Protein AF-A0A7C6DTT2-F1 (afdb_monomer)

Foldseek 3Di:
DVVVVVVVVVVVVVVVVVVVVVVVLVVVLVVVLVVVLVQLVVVVCVQAPDLPDPADDQAWGPWQDPVPGGGGNRQKHKDWWDFAWEAAQSEIDGGRTHIWMAGNPPRDTTDDDGPQDGPPDRYGVNLVVVLVVCVVVVNDPVRSCVSSVVRHPDD

pLDDT: mean 88.8, std 9.96, range [47.69, 97.31]

Mean predicted aligned error: 6.8 Å

Radius of gyration: 22.47 Å; Cα contacts (8 Å, |Δi|>4): 181; chains: 1; bounding box: 62×30×60 Å

Solvent-accessible surface area (backbone atoms only — not comparable to full-atom values): 8985 Å² total; per-residue (Å²): 119,62,77,62,55,54,51,54,51,54,50,51,52,53,50,51,53,51,53,52,52,53,50,52,51,52,53,51,50,51,52,51,48,53,52,52,39,50,53,53,49,50,58,47,38,74,73,48,63,63,94,82,57,92,71,58,65,75,45,83,46,95,50,52,36,92,90,69,42,76,38,31,52,51,47,42,44,80,61,63,60,49,74,41,59,38,32,39,66,92,18,66,43,66,76,40,62,42,81,34,36,27,31,69,86,78,68,48,68,38,83,72,84,49,97,91,46,62,79,85,56,57,56,42,72,57,36,57,50,52,53,47,53,42,46,76,71,70,46,51,68,71,56,48,54,52,54,55,50,56,41,62,65,52,124

Secondary structure (DSSP, 8-state):
-HHHHHHHHHHHHHHHHHHHHHHHHHHHHHHHHHHHHHHHHHHHHHHS--TT-SS----EEEEEETTTEEEEGGGEEEEEEEEEEEEETTEEEEEEEEEEEEETTT-PEEPP--SS--SS-SB-HHHHHHHHHHHHTT--HHHHHHHHHHHHH--

Structure (mmCIF, N/CA/C/O backbone):
data_AF-A0A7C6DTT2-F1
#
_entry.id   AF-A0A7C6DTT2-F1
#
loop_
_atom_site.group_PDB
_atom_site.id
_atom_site.type_symbol
_atom_site.label_atom_id
_atom_site.label_alt_id
_atom_site.label_comp_id
_atom_site.label_asym_id
_atom_site.label_entity_id
_atom_site.label_seq_id
_atom_site.pdbx_PDB_ins_code
_atom_site.Cartn_x
_atom_site.Cartn_y
_atom_site.Cartn_z
_atom_site.occupancy
_atom_site.B_iso_or_equiv
_atom_site.auth_seq_id
_atom_site.auth_comp_id
_atom_site.auth_asym_id
_atom_site.auth_atom_id
_atom_site.pdbx_PDB_model_num
ATOM 1 N N . MET A 1 1 ? 43.320 4.329 -35.088 1.00 52.34 1 MET A N 1
ATOM 2 C CA . MET A 1 1 ? 43.192 4.457 -33.612 1.00 52.34 1 MET A CA 1
ATOM 3 C C . MET A 1 1 ? 41.788 4.910 -33.206 1.00 52.34 1 MET A C 1
ATOM 5 O O . MET A 1 1 ? 41.393 4.705 -32.064 1.00 52.34 1 MET A O 1
ATOM 9 N N . ASP A 1 2 ? 40.997 5.394 -34.161 1.00 56.81 2 ASP A N 1
ATOM 10 C CA . ASP A 1 2 ? 39.686 6.026 -33.968 1.00 56.81 2 ASP A CA 1
ATOM 11 C C . ASP A 1 2 ? 38.599 5.059 -33.474 1.00 56.81 2 ASP A C 1
ATOM 13 O O . ASP A 1 2 ? 37.853 5.377 -32.553 1.00 56.81 2 ASP A O 1
ATOM 17 N N . SER A 1 3 ? 38.612 3.801 -33.934 1.00 58.03 3 SER A N 1
ATOM 18 C CA . SER A 1 3 ? 37.632 2.782 -33.511 1.00 58.03 3 SER A CA 1
ATOM 19 C C . SER A 1 3 ? 37.719 2.384 -32.024 1.00 58.03 3 SER A C 1
ATOM 21 O O . SER A 1 3 ? 36.735 1.919 -31.451 1.00 58.03 3 SER A O 1
ATOM 23 N N . LYS A 1 4 ? 38.877 2.549 -31.360 1.00 58.06 4 LYS A N 1
ATOM 24 C CA . LYS A 1 4 ? 39.001 2.312 -29.903 1.00 58.06 4 LYS A CA 1
ATOM 25 C C . LYS A 1 4 ? 38.497 3.506 -29.089 1.00 58.06 4 LYS A C 1
ATOM 27 O O . LYS A 1 4 ? 37.932 3.315 -28.018 1.00 58.06 4 LYS A O 1
ATOM 32 N N . MET A 1 5 ? 38.676 4.717 -29.608 1.00 60.56 5 MET A N 1
ATOM 33 C CA . MET A 1 5 ? 38.295 5.960 -28.941 1.00 60.56 5 MET A CA 1
ATOM 34 C C . MET A 1 5 ? 36.771 6.169 -28.974 1.00 60.56 5 MET A C 1
ATOM 36 O O . MET A 1 5 ? 36.171 6.490 -27.950 1.00 60.56 5 MET A O 1
ATOM 40 N N . GLU A 1 6 ? 36.123 5.845 -30.098 1.00 63.44 6 GLU A N 1
ATOM 41 C CA . GLU A 1 6 ? 34.656 5.832 -30.221 1.00 63.44 6 GLU A CA 1
ATOM 42 C C . GLU A 1 6 ? 33.993 4.761 -29.337 1.00 63.44 6 GLU A C 1
ATOM 44 O O . GLU A 1 6 ? 32.957 5.014 -28.720 1.00 63.44 6 GLU A O 1
ATOM 49 N N . LYS A 1 7 ? 34.607 3.573 -29.209 1.00 65.62 7 LYS A N 1
ATOM 50 C CA . L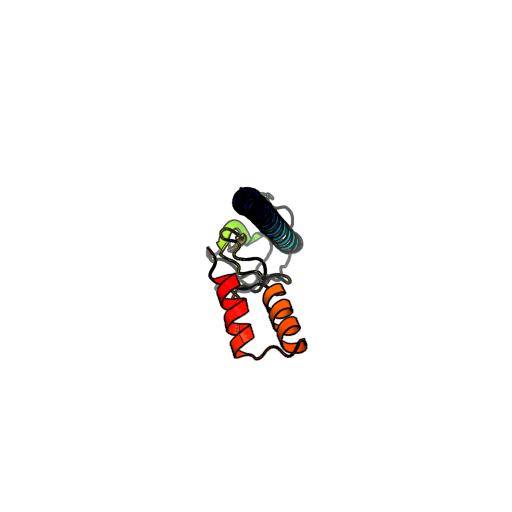YS A 1 7 ? 34.112 2.504 -28.320 1.00 65.62 7 LYS A CA 1
ATOM 51 C C . LYS A 1 7 ? 34.160 2.905 -26.843 1.00 65.62 7 LYS A C 1
ATOM 53 O O . LYS A 1 7 ? 33.194 2.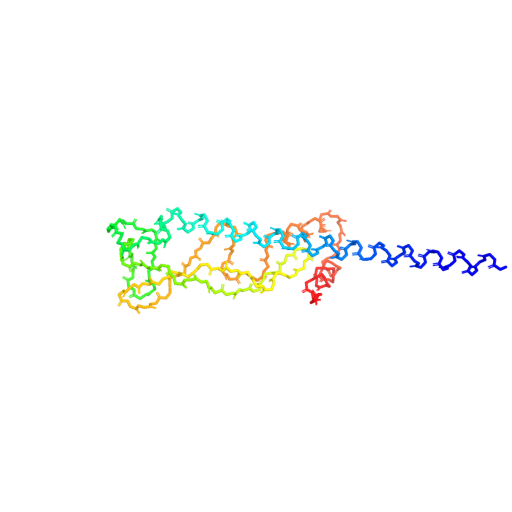643 -26.131 1.00 65.62 7 LYS A O 1
ATOM 58 N N . ASN A 1 8 ? 35.220 3.593 -26.412 1.00 75.88 8 ASN A N 1
ATOM 59 C CA . ASN A 1 8 ? 35.339 4.107 -25.043 1.00 75.88 8 ASN A CA 1
ATOM 60 C C . ASN A 1 8 ? 34.306 5.208 -24.750 1.00 75.88 8 ASN A C 1
ATOM 62 O O . ASN A 1 8 ? 33.708 5.220 -23.678 1.00 75.88 8 ASN A O 1
ATOM 66 N N . SER A 1 9 ? 34.042 6.093 -25.716 1.00 79.69 9 SER A N 1
ATOM 67 C CA . SER A 1 9 ? 33.004 7.123 -25.582 1.00 79.69 9 SER A CA 1
ATOM 68 C C . SER A 1 9 ? 31.598 6.512 -25.479 1.00 79.69 9 SER A C 1
ATOM 70 O O . SER A 1 9 ? 30.819 6.878 -24.598 1.00 79.69 9 SER A O 1
ATOM 72 N N . ALA A 1 10 ? 31.283 5.510 -26.307 1.00 85.19 10 ALA A N 1
ATOM 73 C CA . ALA A 1 10 ? 29.996 4.817 -26.259 1.00 85.19 10 ALA A CA 1
ATOM 74 C C . ALA A 1 10 ? 29.781 4.034 -24.948 1.00 85.19 10 ALA A C 1
ATOM 76 O O . ALA A 1 10 ? 28.653 3.946 -24.454 1.00 85.19 10 ALA A O 1
ATOM 77 N N . GLU A 1 11 ? 30.840 3.455 -24.378 1.00 88.38 11 GLU A N 1
ATOM 78 C CA . GLU A 1 11 ? 30.781 2.763 -23.088 1.00 88.38 11 GLU A CA 1
ATOM 79 C C . GLU A 1 11 ? 30.547 3.736 -21.923 1.00 88.38 11 GLU A C 1
ATOM 81 O O . GLU A 1 11 ? 29.689 3.480 -21.072 1.00 88.38 11 GLU A O 1
ATOM 86 N N . GLU A 1 12 ? 31.210 4.893 -21.942 1.00 89.69 12 GLU A N 1
ATOM 87 C CA . GLU A 1 12 ? 31.019 5.959 -20.955 1.00 89.69 12 GLU A CA 1
ATOM 88 C C . GLU A 1 12 ? 29.584 6.513 -20.994 1.00 89.69 12 GLU A C 1
ATOM 90 O O . GLU A 1 12 ? 28.915 6.596 -19.961 1.00 89.69 12 GLU A O 1
ATOM 95 N N . VAL A 1 13 ? 29.040 6.780 -22.187 1.00 91.38 13 VAL A N 1
ATOM 96 C CA . VAL A 1 13 ? 27.641 7.219 -22.351 1.00 91.38 13 VAL A CA 1
ATOM 97 C C . VAL A 1 13 ? 26.662 6.166 -21.820 1.00 91.38 13 VAL A C 1
ATOM 99 O O . VAL A 1 13 ? 25.722 6.494 -21.092 1.00 91.38 13 VAL A O 1
ATOM 102 N N . ARG A 1 14 ? 26.880 4.874 -22.113 1.00 92.12 14 ARG A N 1
ATOM 103 C CA . ARG A 1 14 ? 26.042 3.786 -21.568 1.00 92.12 14 ARG A CA 1
ATOM 104 C C . ARG A 1 14 ? 26.102 3.729 -20.045 1.00 92.12 14 ARG A C 1
ATOM 106 O O . ARG A 1 14 ? 25.071 3.500 -19.406 1.00 92.12 14 ARG A O 1
ATOM 113 N N . ARG A 1 15 ? 27.284 3.942 -19.461 1.00 91.81 15 ARG A N 1
ATOM 114 C CA . ARG A 1 15 ? 27.473 4.002 -18.008 1.00 91.81 15 ARG A CA 1
ATOM 115 C C . ARG A 1 15 ? 26.690 5.166 -17.405 1.00 91.81 15 ARG A C 1
ATOM 117 O O . ARG A 1 15 ? 25.960 4.955 -16.438 1.00 91.81 15 ARG A O 1
ATOM 124 N N . GLN A 1 16 ? 26.770 6.350 -18.006 1.00 92.06 16 GLN A N 1
ATOM 125 C CA . GLN A 1 16 ? 26.025 7.533 -17.570 1.00 92.06 16 GLN A CA 1
ATOM 126 C C . GLN A 1 16 ? 24.509 7.322 -17.646 1.00 92.06 16 GLN A C 1
ATOM 128 O O . GLN A 1 16 ? 23.818 7.524 -16.648 1.00 92.06 16 GLN A O 1
ATOM 133 N N . ILE A 1 17 ? 23.991 6.810 -18.768 1.00 93.88 17 ILE A N 1
ATOM 134 C CA . ILE A 1 17 ? 22.561 6.488 -18.926 1.00 93.88 17 ILE A CA 1
ATOM 135 C C . ILE A 1 17 ? 22.101 5.494 -17.854 1.00 93.88 17 ILE A C 1
ATOM 137 O O . ILE A 1 17 ? 21.033 5.658 -17.262 1.00 93.88 17 ILE A O 1
ATOM 141 N N . LYS A 1 18 ? 22.902 4.459 -17.575 1.00 92.00 18 LYS A N 1
ATOM 142 C CA . LYS A 1 18 ? 22.580 3.473 -16.539 1.00 92.00 18 LYS A CA 1
ATOM 143 C C . LYS A 1 18 ? 22.492 4.120 -15.154 1.00 92.00 18 LYS A C 1
ATOM 145 O O . LYS A 1 18 ? 21.521 3.865 -14.446 1.00 92.00 18 LYS A O 1
ATOM 150 N N . MET A 1 19 ? 23.449 4.979 -14.796 1.00 92.56 19 MET A N 1
ATOM 151 C CA . MET A 1 19 ? 23.440 5.697 -13.515 1.00 92.56 19 MET A CA 1
ATOM 152 C C . MET A 1 19 ? 22.217 6.611 -13.376 1.00 92.56 19 MET A C 1
ATOM 154 O O . MET A 1 19 ? 21.540 6.577 -12.347 1.00 92.56 19 MET A O 1
ATOM 158 N N . VAL A 1 20 ? 21.892 7.379 -14.420 1.00 94.50 20 VAL A N 1
ATOM 159 C CA . VAL A 1 20 ? 20.714 8.262 -14.432 1.00 94.50 20 VAL A CA 1
ATOM 160 C C . VAL A 1 20 ? 19.430 7.451 -14.267 1.00 94.50 20 VAL A C 1
ATOM 162 O O . VAL A 1 20 ? 18.607 7.772 -13.411 1.00 94.50 20 VAL A O 1
ATOM 165 N N . ASN A 1 21 ? 19.280 6.354 -15.013 1.00 91.94 21 ASN A N 1
ATOM 166 C CA . ASN A 1 21 ? 18.101 5.491 -14.927 1.00 91.94 21 ASN A CA 1
ATOM 167 C C . ASN A 1 21 ? 17.947 4.832 -13.552 1.00 91.94 21 ASN A C 1
ATOM 169 O O . ASN A 1 21 ? 16.832 4.711 -13.045 1.00 91.94 21 ASN A O 1
ATOM 173 N N . GLU A 1 22 ? 19.044 4.398 -12.930 1.00 90.88 22 GLU A N 1
ATOM 174 C CA . GLU A 1 22 ? 19.011 3.832 -11.579 1.00 90.88 22 GLU A CA 1
ATOM 175 C C . GLU A 1 22 ? 18.621 4.878 -10.530 1.00 90.88 22 GLU A C 1
ATOM 177 O O . GLU A 1 22 ? 17.806 4.580 -9.655 1.00 90.88 22 GLU A O 1
ATOM 182 N N . SER A 1 23 ? 19.145 6.101 -10.642 1.00 93.38 23 SER A N 1
ATOM 183 C CA . SER A 1 23 ? 18.782 7.215 -9.762 1.00 93.38 23 SER A CA 1
ATOM 184 C C . SER A 1 23 ? 17.306 7.596 -9.915 1.00 93.38 23 SER A C 1
ATOM 186 O O . SER A 1 23 ? 16.561 7.601 -8.934 1.00 93.38 23 SER A O 1
ATOM 188 N N . ALA A 1 24 ? 16.844 7.789 -11.155 1.00 94.12 24 ALA A N 1
ATOM 189 C CA . ALA A 1 24 ? 15.449 8.098 -11.460 1.00 94.12 24 ALA A CA 1
ATOM 190 C C . ALA A 1 24 ? 14.499 7.005 -10.946 1.00 94.12 24 ALA A C 1
ATOM 192 O O . ALA A 1 24 ? 13.468 7.298 -10.341 1.00 94.12 24 ALA A O 1
ATOM 193 N N . ARG A 1 25 ? 14.870 5.729 -11.113 1.00 91.62 25 ARG A N 1
ATOM 194 C CA . ARG A 1 25 ? 14.098 4.591 -10.599 1.00 91.62 25 ARG A CA 1
ATOM 195 C C . ARG A 1 25 ? 14.004 4.603 -9.073 1.00 91.62 25 ARG A C 1
ATOM 197 O O . ARG A 1 25 ? 12.923 4.362 -8.541 1.00 91.62 25 ARG A O 1
ATOM 204 N N . LYS A 1 26 ? 15.110 4.864 -8.367 1.00 93.06 26 LYS A N 1
ATOM 205 C CA . LYS A 1 26 ? 15.122 4.959 -6.897 1.00 93.06 26 LYS A CA 1
ATOM 206 C C . LYS A 1 26 ? 14.247 6.113 -6.409 1.00 93.06 26 LYS A C 1
ATOM 208 O O . LYS A 1 26 ? 13.428 5.900 -5.520 1.00 93.06 26 LYS A O 1
ATOM 213 N N . ALA A 1 27 ? 14.362 7.286 -7.031 1.00 95.62 27 ALA A N 1
ATOM 214 C CA . ALA A 1 27 ? 13.533 8.446 -6.712 1.00 95.62 27 ALA A CA 1
ATOM 215 C C . ALA A 1 27 ? 12.039 8.155 -6.934 1.00 95.62 27 ALA A C 1
ATOM 217 O O . ALA A 1 27 ? 11.219 8.416 -6.058 1.00 95.62 27 ALA A O 1
ATOM 218 N N . ALA A 1 28 ? 11.684 7.526 -8.057 1.00 95.00 28 ALA A N 1
ATOM 219 C CA . ALA A 1 28 ? 10.303 7.153 -8.350 1.00 95.00 28 ALA A CA 1
ATOM 220 C C . ALA A 1 28 ? 9.742 6.113 -7.361 1.00 95.00 28 ALA A C 1
ATOM 222 O O . ALA A 1 28 ? 8.581 6.205 -6.968 1.00 95.00 28 ALA A O 1
ATOM 223 N N . LEU A 1 29 ? 10.548 5.133 -6.931 1.00 94.81 29 LEU A N 1
ATOM 224 C CA . LEU A 1 29 ? 10.144 4.172 -5.896 1.00 94.81 29 LEU A CA 1
ATOM 225 C C . LEU A 1 29 ? 9.896 4.855 -4.547 1.00 94.81 29 LEU A C 1
ATOM 227 O O . LEU A 1 29 ? 8.906 4.541 -3.887 1.00 94.81 29 LEU A O 1
ATOM 231 N N . GLN A 1 30 ? 10.764 5.791 -4.163 1.00 96.38 30 GLN A N 1
ATOM 232 C CA . GLN A 1 30 ? 10.614 6.555 -2.929 1.00 96.38 30 GLN A CA 1
ATOM 233 C C . GLN A 1 30 ? 9.359 7.439 -2.966 1.00 96.38 30 GLN A C 1
ATOM 235 O O . GLN A 1 30 ? 8.544 7.368 -2.051 1.00 96.38 30 GLN A O 1
ATOM 240 N N . ALA A 1 31 ? 9.131 8.164 -4.063 1.00 96.75 31 ALA A N 1
ATOM 241 C CA . ALA A 1 31 ? 7.923 8.967 -4.242 1.00 96.75 31 ALA A CA 1
ATOM 242 C C . ALA A 1 31 ? 6.647 8.107 -4.197 1.00 96.75 31 ALA A C 1
ATOM 244 O O . ALA A 1 31 ? 5.679 8.455 -3.523 1.00 96.75 31 ALA A O 1
ATOM 245 N N . LYS A 1 32 ? 6.642 6.934 -4.854 1.00 95.50 32 LYS A N 1
ATOM 246 C CA . LYS A 1 32 ? 5.510 5.993 -4.767 1.00 95.50 32 LYS A CA 1
ATOM 247 C C . LYS A 1 32 ? 5.263 5.531 -3.333 1.00 95.50 32 LYS A C 1
ATOM 249 O O . LYS A 1 32 ? 4.108 5.468 -2.920 1.00 95.50 32 LYS A O 1
ATOM 254 N N . LYS A 1 33 ? 6.320 5.201 -2.585 1.00 96.44 33 LYS A N 1
ATOM 255 C CA . LYS A 1 33 ? 6.209 4.822 -1.172 1.00 96.44 33 LYS A CA 1
ATOM 256 C C . LYS A 1 33 ? 5.531 5.932 -0.369 1.00 96.44 33 LYS A C 1
ATOM 258 O O . LYS A 1 33 ? 4.541 5.655 0.298 1.00 96.44 33 LYS A O 1
ATOM 263 N N . GLU A 1 34 ? 6.023 7.161 -0.476 1.00 97.31 34 GLU A N 1
ATOM 264 C CA . GLU A 1 34 ? 5.498 8.315 0.264 1.00 97.31 34 GLU A CA 1
ATOM 265 C C . GLU A 1 34 ? 4.027 8.588 -0.060 1.00 97.31 34 GLU A C 1
ATOM 267 O O . GLU A 1 34 ? 3.221 8.768 0.850 1.00 97.31 34 GLU A O 1
ATOM 272 N N . ILE A 1 35 ? 3.649 8.534 -1.341 1.00 96.50 35 ILE A N 1
ATOM 273 C CA . ILE A 1 35 ? 2.256 8.712 -1.773 1.00 96.50 35 ILE A CA 1
ATOM 274 C C . ILE A 1 35 ? 1.358 7.614 -1.190 1.00 96.50 35 ILE A C 1
ATOM 276 O O . ILE A 1 35 ? 0.277 7.905 -0.684 1.00 96.50 35 ILE A O 1
ATOM 280 N N . ILE A 1 36 ? 1.789 6.350 -1.237 1.00 95.44 36 ILE A N 1
ATOM 281 C CA . ILE A 1 36 ? 1.003 5.233 -0.695 1.00 95.44 36 ILE A CA 1
ATOM 2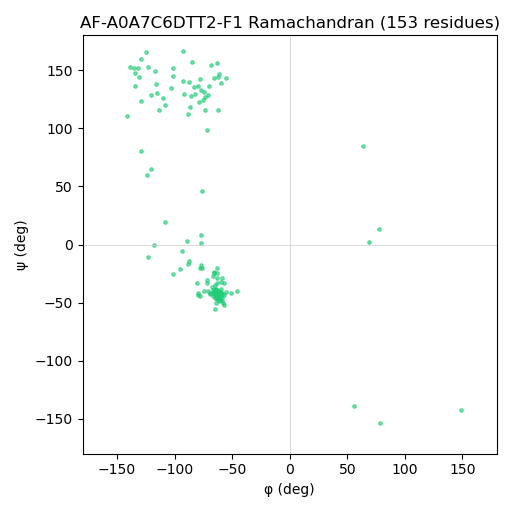82 C C . ILE A 1 36 ? 0.843 5.371 0.826 1.00 95.44 36 ILE A C 1
ATOM 284 O O . ILE A 1 36 ? -0.263 5.198 1.333 1.00 95.44 36 ILE A O 1
ATOM 288 N N . GLU A 1 37 ? 1.918 5.689 1.552 1.00 96.38 37 GLU A N 1
ATOM 289 C CA . GLU A 1 37 ? 1.873 5.891 3.007 1.00 96.38 37 GLU A CA 1
ATOM 290 C C . GLU A 1 37 ? 0.961 7.066 3.380 1.00 96.38 37 GLU A C 1
ATOM 292 O O . GLU A 1 37 ? 0.128 6.928 4.274 1.00 96.38 37 GLU A O 1
ATOM 297 N N . MET A 1 38 ? 1.052 8.184 2.654 1.00 96.31 38 MET A N 1
ATOM 298 C CA . MET A 1 38 ? 0.193 9.355 2.842 1.00 96.31 38 MET A CA 1
ATOM 299 C C . MET A 1 38 ? -1.290 9.016 2.651 1.00 96.31 38 MET A C 1
ATOM 301 O O . MET A 1 38 ? -2.114 9.361 3.494 1.00 96.31 38 MET A O 1
ATOM 305 N N . LEU A 1 39 ? -1.634 8.321 1.564 1.00 95.69 39 LEU A N 1
ATOM 306 C CA . LEU A 1 39 ? -3.019 7.954 1.259 1.00 95.69 39 LEU A CA 1
ATOM 307 C C . LEU A 1 39 ? -3.594 6.983 2.298 1.00 95.69 39 LEU A C 1
ATOM 309 O O . LEU A 1 39 ? -4.731 7.143 2.733 1.00 95.69 39 LEU A O 1
ATOM 313 N N . ILE A 1 40 ? -2.802 6.007 2.742 1.00 94.69 40 ILE A N 1
ATOM 314 C CA . ILE A 1 40 ? -3.204 5.076 3.801 1.00 94.69 40 ILE A CA 1
ATOM 315 C C . ILE A 1 40 ? -3.422 5.806 5.126 1.00 94.69 40 ILE A C 1
ATOM 317 O O . ILE A 1 40 ? -4.388 5.521 5.830 1.00 94.69 40 ILE A O 1
ATOM 321 N N . GLU A 1 41 ? -2.547 6.745 5.480 1.00 93.94 41 GLU A N 1
ATOM 322 C CA . GLU A 1 41 ? -2.723 7.560 6.682 1.00 93.94 41 GLU A CA 1
ATOM 323 C C . GLU A 1 41 ? -3.987 8.405 6.635 1.00 93.94 41 GLU A C 1
ATOM 325 O O . GLU A 1 41 ? -4.713 8.437 7.630 1.00 93.94 41 GLU A O 1
ATOM 330 N N . ALA A 1 42 ? -4.272 9.024 5.488 1.00 93.06 42 ALA A N 1
ATOM 331 C CA . ALA A 1 42 ? -5.497 9.783 5.279 1.00 93.06 42 ALA A CA 1
ATOM 332 C C . ALA A 1 42 ? -6.739 8.898 5.479 1.00 93.06 42 ALA A C 1
ATOM 334 O O . ALA A 1 42 ? -7.632 9.269 6.237 1.00 93.06 42 ALA A O 1
ATOM 335 N N . GLU A 1 43 ? -6.758 7.682 4.914 1.00 93.44 43 GLU A N 1
ATOM 336 C CA . GLU A 1 43 ? -7.857 6.725 5.129 1.00 93.44 43 GLU A CA 1
ATOM 337 C C . GLU A 1 43 ? -8.033 6.363 6.619 1.00 93.44 43 GLU A C 1
ATOM 339 O O . GLU A 1 43 ? -9.155 6.246 7.113 1.00 93.44 43 GLU A O 1
ATOM 344 N N . VAL A 1 44 ? -6.943 6.212 7.381 1.00 92.12 44 VAL A N 1
ATOM 345 C CA . VAL A 1 44 ? -7.034 5.953 8.832 1.00 92.12 44 VAL A CA 1
ATOM 346 C C . VAL A 1 44 ? -7.488 7.191 9.603 1.00 92.12 44 VAL A C 1
ATOM 348 O O . VAL A 1 44 ? -8.156 7.064 10.629 1.00 92.12 44 VAL A O 1
ATOM 351 N N . GLU A 1 45 ? -7.123 8.386 9.153 1.00 91.19 45 GLU A N 1
ATOM 352 C CA . GLU A 1 45 ? -7.516 9.653 9.769 1.00 91.19 45 GLU A CA 1
ATOM 353 C C . GLU A 1 45 ? -8.988 9.998 9.559 1.00 91.19 45 GLU A C 1
ATOM 355 O O . GLU A 1 45 ? -9.603 10.528 10.483 1.00 91.19 45 GLU A O 1
ATOM 360 N N . GLU A 1 46 ? -9.583 9.577 8.443 1.00 89.69 46 GLU A N 1
ATOM 361 C CA . GLU A 1 46 ? -11.037 9.622 8.242 1.00 89.69 46 GLU A CA 1
ATOM 362 C C . GLU A 1 46 ? -11.790 8.769 9.280 1.00 89.69 46 GLU A C 1
ATOM 364 O O . GLU A 1 46 ? -12.820 9.187 9.806 1.00 89.69 46 GLU A O 1
ATOM 369 N N . ILE A 1 47 ? -11.271 7.581 9.613 1.00 88.19 47 ILE A N 1
ATOM 370 C CA . ILE A 1 47 ? -11.917 6.651 10.559 1.00 88.19 47 ILE A CA 1
ATOM 371 C C . ILE A 1 47 ? -11.654 7.060 12.013 1.00 88.19 47 ILE A C 1
ATOM 373 O O . ILE A 1 47 ? -12.531 7.002 12.878 1.00 88.19 47 ILE A O 1
ATOM 377 N N . LEU A 1 48 ? -10.408 7.425 12.302 1.00 86.75 48 LEU A N 1
ATOM 378 C CA . LEU A 1 48 ? -9.909 7.765 13.626 1.00 86.75 48 LEU A CA 1
ATOM 379 C C . LEU A 1 48 ? -9.186 9.109 13.563 1.00 86.75 48 LEU A C 1
ATOM 381 O O . LEU A 1 48 ? -7.943 9.128 13.538 1.00 86.75 48 LEU A O 1
ATOM 385 N N . PRO A 1 49 ? -9.937 10.224 13.580 1.00 75.81 49 PRO A N 1
ATOM 386 C CA . PRO A 1 49 ? -9.349 11.550 13.565 1.00 75.81 49 PRO A CA 1
ATOM 387 C C . PRO A 1 49 ? -8.505 11.783 14.821 1.00 75.81 49 PRO A C 1
ATOM 389 O O . PRO A 1 49 ? -8.698 11.151 15.869 1.00 75.81 49 PRO A O 1
ATOM 392 N N . GLN A 1 50 ? -7.558 12.715 14.698 1.00 74.31 50 GLN A N 1
ATOM 393 C CA . GLN A 1 50 ? -6.630 13.120 15.755 1.00 74.31 50 GLN A CA 1
ATOM 394 C C . GLN A 1 50 ? -5.703 11.978 16.192 1.00 74.31 50 GLN A C 1
ATOM 396 O O . GLN A 1 50 ? -5.925 11.281 17.192 1.00 74.31 50 GLN A O 1
ATOM 401 N N . ARG A 1 51 ? -4.606 11.813 15.446 1.00 69.44 51 ARG A N 1
ATOM 402 C CA . ARG A 1 51 ? -3.563 10.798 15.671 1.00 69.44 51 ARG A CA 1
ATOM 403 C C . ARG A 1 51 ? -3.115 10.692 17.140 1.00 69.44 51 ARG A C 1
ATOM 405 O O . ARG A 1 51 ? -2.989 9.579 17.647 1.00 69.44 51 ARG A O 1
ATOM 412 N N . TYR A 1 52 ? -2.981 11.830 17.828 1.00 68.75 52 TYR A N 1
ATOM 413 C CA . TYR A 1 52 ? -2.465 11.944 19.202 1.00 68.75 52 TYR A CA 1
ATOM 414 C C . TYR A 1 52 ? -3.521 12.294 20.265 1.00 68.75 52 TYR A C 1
ATOM 416 O O . TYR A 1 52 ? -3.177 12.754 21.355 1.00 68.75 52 TYR A O 1
ATOM 424 N N . ALA A 1 53 ? -4.812 12.091 19.986 1.00 71.06 53 ALA A N 1
ATOM 425 C CA . ALA A 1 53 ? -5.851 12.362 20.976 1.00 71.06 53 ALA A CA 1
ATOM 426 C C . ALA A 1 53 ? -5.690 11.467 22.219 1.00 71.06 53 ALA A C 1
ATOM 428 O O . ALA A 1 53 ? -5.849 10.246 22.146 1.00 71.06 53 ALA A O 1
ATOM 429 N N . LYS A 1 54 ? -5.423 12.085 23.381 1.00 69.31 54 LYS A N 1
ATOM 430 C CA . LYS A 1 54 ? -5.352 11.392 24.684 1.00 69.31 54 LYS A CA 1
ATOM 431 C C . LYS A 1 54 ? -6.695 10.768 25.074 1.00 69.31 54 LYS A C 1
ATOM 433 O O . LYS A 1 54 ? -6.732 9.717 25.710 1.00 69.31 54 LYS A O 1
ATOM 438 N N . LYS A 1 55 ? -7.799 11.408 24.682 1.00 76.31 55 LYS A N 1
ATOM 439 C CA . LYS A 1 55 ? -9.170 10.928 24.873 1.00 76.31 55 LYS A CA 1
ATOM 440 C C . LYS A 1 55 ? -9.945 11.115 23.575 1.00 76.31 55 LYS A C 1
ATOM 442 O O . LYS A 1 55 ? -9.827 12.153 22.937 1.00 7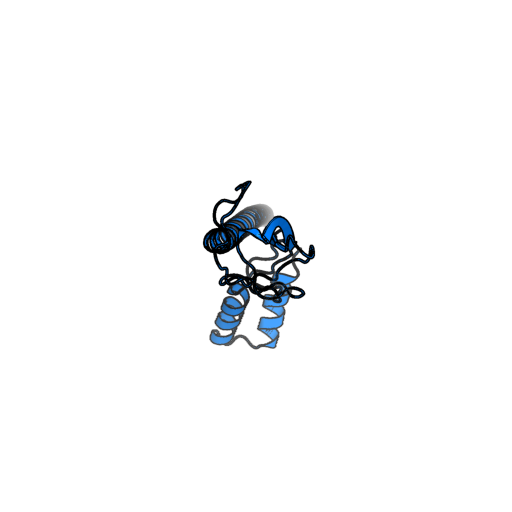6.31 55 LYS A O 1
ATOM 447 N N . ARG A 1 56 ? -10.721 10.100 23.201 1.00 82.75 56 ARG A N 1
ATOM 448 C CA . ARG A 1 56 ? -11.682 10.158 22.096 1.00 82.75 56 ARG A CA 1
ATOM 449 C C . ARG A 1 56 ? -13.076 9.957 22.659 1.00 82.75 56 ARG A C 1
ATOM 451 O O . ARG A 1 56 ? -13.244 9.234 23.641 1.00 82.75 56 ARG A O 1
ATOM 458 N N . GLU A 1 57 ? -14.053 10.573 22.020 1.00 84.38 57 GLU A N 1
ATOM 459 C CA . GLU A 1 57 ? -15.459 10.281 22.270 1.00 84.38 57 GLU A CA 1
ATOM 460 C C . GLU A 1 57 ? -15.806 8.872 21.772 1.00 84.38 57 GLU A C 1
ATOM 462 O O . GLU A 1 57 ? -15.162 8.333 20.869 1.00 84.38 57 GLU A O 1
ATOM 467 N N . GLY A 1 58 ? -16.836 8.262 22.358 1.00 85.31 58 GLY A N 1
ATOM 468 C CA . GLY A 1 58 ? -17.328 6.935 21.982 1.00 85.31 58 GLY A CA 1
ATOM 469 C C . GLY A 1 58 ? -18.147 6.926 20.692 1.00 85.31 58 GLY A C 1
ATOM 470 O O . GLY A 1 58 ? -19.223 6.337 20.678 1.00 85.31 58 GLY A O 1
ATOM 471 N N . LYS A 1 59 ? -17.666 7.592 19.636 1.00 87.88 59 LYS A N 1
ATOM 472 C CA . LYS A 1 59 ? -18.314 7.584 18.318 1.00 87.88 59 LYS A CA 1
ATOM 473 C C . LYS A 1 59 ? -18.256 6.186 17.713 1.00 87.88 59 LYS A C 1
ATOM 475 O O . LYS A 1 59 ? -17.253 5.485 17.880 1.00 87.88 59 LYS A O 1
ATOM 480 N N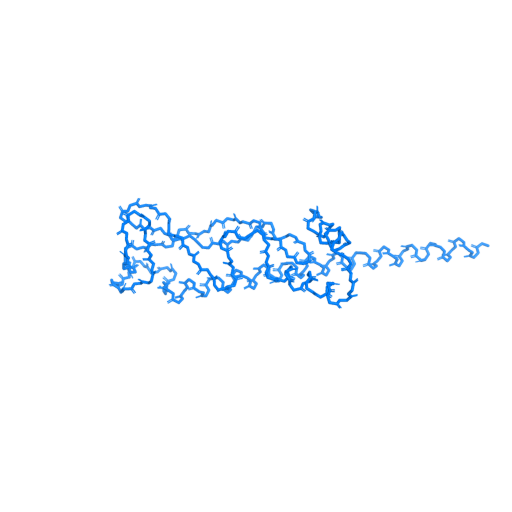 . GLU A 1 60 ? -19.319 5.803 17.018 1.00 89.81 60 GLU A N 1
ATOM 481 C CA . GLU A 1 60 ? -19.349 4.553 16.265 1.00 89.81 60 GLU A CA 1
ATOM 482 C C . GLU A 1 60 ? -18.292 4.569 15.160 1.00 89.81 60 GLU A C 1
ATOM 484 O O . GLU A 1 60 ? -18.008 5.611 14.565 1.00 89.81 60 GLU A O 1
ATOM 489 N N . THR A 1 61 ? -17.690 3.410 14.903 1.00 89.75 61 THR A N 1
ATOM 490 C CA . THR A 1 61 ? -16.715 3.241 13.822 1.00 89.75 61 THR A CA 1
ATOM 491 C C . THR A 1 61 ? -17.086 2.036 12.976 1.00 89.75 61 THR A C 1
ATOM 493 O O . THR A 1 61 ? -17.779 1.127 13.427 1.00 89.75 61 THR A O 1
ATOM 496 N N . THR A 1 62 ? -16.570 1.990 11.753 1.00 90.75 62 THR A N 1
ATOM 497 C CA . THR A 1 62 ? -16.694 0.821 10.871 1.00 90.75 62 THR A CA 1
ATOM 498 C C . THR A 1 62 ? -15.741 -0.318 11.255 1.00 90.75 62 THR A C 1
ATOM 500 O O . THR A 1 62 ? -15.692 -1.343 10.577 1.00 90.75 62 THR A O 1
ATOM 503 N N . LEU A 1 63 ? -14.955 -0.158 12.325 1.00 91.81 63 LEU A N 1
ATOM 504 C CA . LEU A 1 63 ? -13.904 -1.091 12.706 1.00 91.81 63 LEU A CA 1
ATOM 505 C C . LEU A 1 63 ? -14.449 -2.238 13.557 1.00 91.81 63 LEU A C 1
ATOM 507 O O . LEU A 1 63 ? -15.086 -2.041 14.593 1.00 91.81 63 LEU A O 1
ATOM 511 N N . ILE A 1 64 ? -14.133 -3.459 13.127 1.00 94.25 64 ILE A N 1
ATOM 512 C CA . ILE A 1 64 ? -14.577 -4.696 13.769 1.00 94.25 64 ILE A CA 1
ATOM 513 C C . ILE A 1 64 ? -13.359 -5.413 14.344 1.00 94.25 64 ILE A C 1
ATOM 515 O O . ILE A 1 64 ? -12.467 -5.855 13.619 1.00 94.25 64 ILE A O 1
ATOM 519 N N . CYS A 1 65 ? -13.322 -5.549 15.667 1.00 95.44 65 CYS A N 1
ATOM 520 C CA . CYS A 1 65 ? -12.313 -6.353 16.332 1.00 95.44 65 CYS A CA 1
ATOM 521 C C . CYS A 1 65 ? -12.623 -7.849 16.144 1.00 95.44 65 CYS A C 1
ATOM 523 O O . CYS A 1 65 ? -13.739 -8.270 16.456 1.00 95.44 65 CYS A O 1
ATOM 525 N N . PRO A 1 66 ? -11.649 -8.686 15.738 1.00 94.50 66 PRO A N 1
ATOM 526 C CA . PRO A 1 66 ? -11.895 -10.108 15.482 1.00 94.50 66 PRO A CA 1
ATOM 527 C C . PRO A 1 66 ? -12.338 -10.909 16.716 1.00 94.50 66 PRO A C 1
ATOM 529 O O . PRO A 1 66 ? -12.901 -11.983 16.563 1.00 94.50 66 PRO A O 1
ATOM 532 N N . ASN A 1 67 ? -12.071 -10.417 17.929 1.00 95.88 67 ASN A N 1
ATOM 533 C CA . ASN A 1 67 ? -12.480 -11.075 19.177 1.00 95.88 67 ASN A CA 1
ATOM 534 C C . ASN A 1 67 ? -13.723 -10.444 19.816 1.00 95.88 67 ASN A C 1
ATOM 536 O O . ASN A 1 67 ? -14.418 -11.054 20.612 1.00 95.88 67 ASN A O 1
ATOM 540 N N . CYS A 1 68 ? -13.951 -9.174 19.524 1.00 95.62 68 CYS A N 1
ATOM 541 C CA . CYS A 1 68 ? -14.732 -8.282 20.365 1.00 95.62 68 CYS A CA 1
ATOM 542 C C . CYS A 1 68 ? -15.915 -7.673 19.582 1.00 95.62 68 CYS A C 1
ATOM 544 O O . CYS A 1 68 ? -16.805 -7.073 20.176 1.00 95.62 68 CYS A O 1
ATOM 546 N N . GLY A 1 69 ? -15.951 -7.831 18.257 1.00 94.75 69 GLY A N 1
ATOM 547 C CA . GLY A 1 69 ? -17.006 -7.291 17.403 1.00 94.75 69 GLY A CA 1
ATOM 548 C C . GLY A 1 69 ? -16.832 -5.799 17.130 1.00 94.75 69 GLY A C 1
ATOM 549 O O . GLY A 1 69 ? -15.709 -5.289 17.145 1.00 94.75 69 GLY A O 1
ATOM 550 N N . ALA A 1 70 ? -17.941 -5.111 16.861 1.00 94.62 70 ALA A N 1
ATOM 551 C CA . ALA A 1 70 ? -17.961 -3.676 16.584 1.00 94.62 70 ALA A CA 1
ATOM 552 C C . ALA A 1 70 ? -17.310 -2.868 17.718 1.00 94.62 70 ALA A C 1
ATOM 554 O O . ALA A 1 70 ? -17.411 -3.230 18.895 1.00 94.62 70 ALA A O 1
ATOM 555 N N . ARG A 1 71 ? -16.597 -1.796 17.357 1.00 93.38 71 ARG A N 1
ATOM 556 C CA . ARG A 1 71 ? -15.862 -0.958 18.310 1.00 93.38 71 ARG A CA 1
ATOM 557 C C . ARG A 1 71 ? -16.148 0.519 18.110 1.00 93.38 71 ARG A C 1
ATOM 559 O O . ARG A 1 71 ? -16.228 1.013 16.988 1.00 93.38 71 ARG A O 1
ATOM 566 N N . LYS A 1 72 ? -16.195 1.237 19.228 1.00 93.19 72 LYS A N 1
ATOM 567 C CA . LYS A 1 72 ? -16.234 2.699 19.262 1.00 93.19 72 LYS A CA 1
ATOM 568 C C . LYS A 1 72 ? -14.828 3.288 19.194 1.00 93.19 72 LYS A C 1
ATOM 570 O O . LYS A 1 72 ? -13.852 2.652 19.598 1.00 93.19 72 LYS A O 1
ATOM 575 N N . ALA A 1 73 ? -14.717 4.538 18.753 1.00 91.38 73 ALA A N 1
ATOM 576 C CA . ALA A 1 73 ? -13.438 5.225 18.563 1.00 91.38 73 ALA A CA 1
ATOM 577 C C . ALA A 1 73 ? -12.601 5.327 19.855 1.00 91.38 73 ALA A C 1
ATOM 579 O O . ALA A 1 73 ? -11.369 5.338 19.816 1.00 91.38 73 ALA A O 1
ATOM 580 N N . ASN A 1 74 ? -13.252 5.367 21.019 1.00 91.19 74 ASN A N 1
ATOM 581 C CA . ASN A 1 74 ? -12.590 5.387 22.323 1.00 91.19 74 ASN A CA 1
ATOM 582 C C . ASN A 1 74 ? -12.060 4.014 22.780 1.00 91.19 74 ASN A C 1
ATOM 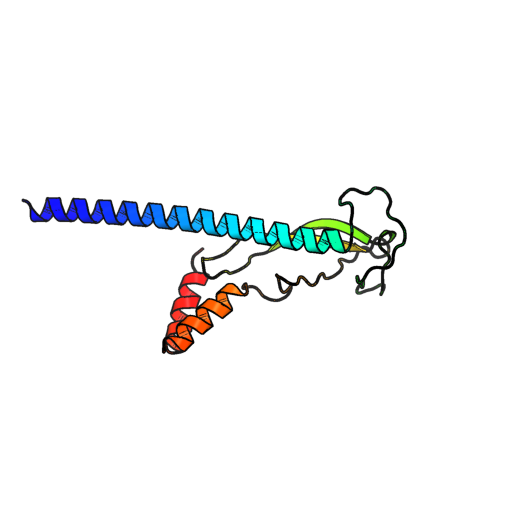584 O O . ASN A 1 74 ? -11.144 3.988 23.605 1.00 91.19 74 ASN A O 1
ATOM 588 N N . GLN A 1 75 ? -12.566 2.908 22.221 1.00 93.06 75 GLN A N 1
ATOM 589 C CA . GLN A 1 75 ? -12.177 1.518 22.520 1.00 93.06 75 GLN A CA 1
ATOM 590 C C . GLN A 1 75 ? -11.017 1.013 21.652 1.00 93.06 75 GLN A C 1
ATOM 592 O O . GLN A 1 75 ? -10.618 -0.149 21.743 1.00 93.06 75 GLN A O 1
ATOM 597 N N . ILE A 1 76 ? -10.472 1.870 20.794 1.00 92.75 76 ILE A N 1
ATOM 598 C CA . ILE A 1 76 ? -9.388 1.535 19.873 1.00 92.75 76 ILE A CA 1
ATOM 599 C C . ILE A 1 76 ? -8.282 2.587 19.940 1.00 92.75 76 ILE A C 1
ATOM 601 O O . ILE A 1 76 ? -8.507 3.752 20.293 1.00 92.75 76 ILE A O 1
ATOM 605 N N . ARG A 1 77 ? -7.050 2.172 19.654 1.00 91.19 77 ARG A N 1
ATOM 606 C CA . ARG A 1 77 ? -5.874 3.049 19.616 1.00 91.19 77 ARG A CA 1
ATOM 607 C C . ARG A 1 77 ? -5.023 2.763 18.387 1.00 91.19 77 ARG A C 1
ATOM 609 O O . ARG A 1 77 ? -5.009 1.642 17.895 1.00 91.19 77 ARG A O 1
ATOM 616 N N . ARG A 1 78 ? -4.311 3.783 17.907 1.00 91.31 78 ARG A N 1
ATOM 617 C CA . ARG A 1 78 ? -3.243 3.600 16.918 1.00 91.31 78 ARG A CA 1
ATOM 618 C C . ARG A 1 78 ? -2.008 3.060 17.647 1.00 91.31 78 ARG A C 1
ATOM 620 O O . ARG A 1 78 ? -1.659 3.611 18.687 1.00 91.31 78 ARG A O 1
ATOM 627 N N . ASP A 1 79 ? -1.373 2.029 17.100 1.00 92.06 79 ASP A N 1
ATOM 628 C CA . ASP A 1 79 ? -0.181 1.365 17.656 1.00 92.06 79 ASP A CA 1
ATOM 629 C C . ASP A 1 79 ? 0.980 1.359 16.639 1.00 92.06 79 ASP A C 1
ATOM 631 O O . ASP A 1 79 ? 1.462 0.328 16.152 1.00 92.06 79 ASP A O 1
ATOM 635 N N . GLY A 1 80 ? 1.378 2.570 16.242 1.00 91.88 80 GLY A N 1
ATOM 636 C CA . GLY A 1 80 ? 2.430 2.794 15.254 1.00 91.88 80 GLY A CA 1
ATOM 637 C C . GLY A 1 80 ? 2.154 2.092 13.924 1.00 91.88 80 GLY A C 1
ATOM 638 O O . GLY A 1 80 ? 1.022 2.061 13.432 1.00 91.88 80 GLY A O 1
ATOM 639 N N . HIS A 1 81 ? 3.210 1.513 13.354 1.00 94.88 81 HIS A N 1
ATOM 640 C CA . HIS A 1 81 ? 3.189 0.906 12.027 1.00 94.88 81 HIS A CA 1
ATOM 641 C C . HIS A 1 81 ? 3.868 -0.450 12.029 1.00 94.88 81 HIS A C 1
ATOM 643 O O . HIS A 1 81 ? 4.849 -0.654 12.745 1.00 94.88 81 HIS A O 1
ATOM 649 N N . TYR A 1 82 ? 3.388 -1.356 11.184 1.00 94.25 82 TYR A N 1
ATOM 650 C CA . TYR A 1 82 ? 4.179 -2.507 10.761 1.00 94.25 82 TYR A CA 1
ATOM 651 C C . TYR A 1 82 ? 4.753 -2.250 9.368 1.00 94.25 82 TYR A C 1
ATOM 653 O O . TYR A 1 82 ? 4.175 -1.514 8.569 1.00 94.25 82 TYR A O 1
ATOM 661 N N . LYS A 1 83 ? 5.902 -2.858 9.076 1.00 95.19 83 LYS A N 1
ATOM 662 C CA . LYS A 1 83 ? 6.549 -2.754 7.767 1.00 95.19 83 LYS A CA 1
ATOM 663 C C . LYS A 1 83 ? 6.110 -3.899 6.867 1.00 95.19 83 LYS A C 1
ATOM 665 O O . LYS A 1 83 ? 6.021 -5.043 7.321 1.00 95.19 83 LYS A O 1
ATOM 670 N N . ARG A 1 84 ? 5.883 -3.620 5.584 1.00 93.44 84 ARG A N 1
ATOM 671 C CA . ARG A 1 84 ? 5.679 -4.662 4.573 1.00 93.44 84 ARG A CA 1
ATOM 672 C C . ARG A 1 84 ? 6.393 -4.355 3.265 1.00 93.44 84 ARG A C 1
ATOM 674 O O . ARG A 1 84 ? 6.531 -3.200 2.878 1.00 93.44 84 ARG A O 1
ATOM 681 N N . LYS A 1 85 ? 6.732 -5.422 2.539 1.00 94.06 85 LYS A N 1
ATOM 682 C CA . LYS A 1 85 ? 7.219 -5.334 1.160 1.00 94.06 85 LYS A CA 1
ATOM 683 C C . LYS A 1 85 ? 6.047 -5.228 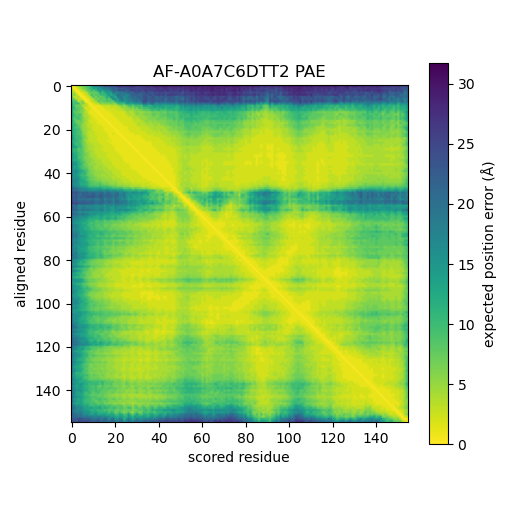0.190 1.00 94.06 85 LYS A C 1
ATOM 685 O O . LYS A 1 85 ? 5.092 -6.002 0.298 1.00 94.06 85 LYS A O 1
ATOM 690 N N . LEU A 1 86 ? 6.140 -4.331 -0.785 1.00 93.88 86 LEU A N 1
ATOM 691 C CA . LEU A 1 86 ? 5.159 -4.181 -1.860 1.00 93.88 86 LEU A CA 1
ATOM 692 C C . LEU A 1 86 ? 5.860 -4.190 -3.218 1.00 93.88 86 LEU A C 1
ATOM 694 O O . LEU A 1 86 ? 6.749 -3.383 -3.475 1.00 93.88 86 LEU A O 1
ATOM 698 N N . ARG A 1 87 ? 5.452 -5.101 -4.102 1.00 92.56 87 ARG A N 1
ATOM 699 C CA . ARG A 1 87 ? 5.924 -5.128 -5.491 1.00 92.56 87 ARG A CA 1
ATOM 700 C C . ARG A 1 87 ? 5.125 -4.144 -6.333 1.00 92.56 87 ARG A C 1
ATOM 702 O O . ARG A 1 87 ? 3.901 -4.190 -6.326 1.00 92.56 87 ARG A O 1
ATOM 709 N N . VAL A 1 88 ? 5.823 -3.304 -7.075 1.00 92.62 88 VAL A N 1
ATOM 710 C CA . VAL A 1 88 ? 5.271 -2.340 -8.031 1.00 92.62 88 VAL A CA 1
ATOM 711 C C . VAL A 1 88 ? 5.913 -2.584 -9.398 1.00 92.62 88 VAL A C 1
ATOM 713 O O . VAL A 1 88 ? 6.939 -3.264 -9.487 1.00 92.62 88 VAL A O 1
ATOM 716 N N . SER A 1 89 ? 5.364 -2.020 -10.471 1.00 89.62 89 SER A N 1
ATOM 717 C CA . SER A 1 89 ? 5.920 -2.190 -11.830 1.00 89.62 89 SER A CA 1
ATOM 718 C C . SER A 1 89 ? 7.389 -1.745 -11.935 1.00 89.62 89 SER A C 1
ATOM 720 O O . SER A 1 89 ? 8.210 -2.343 -12.637 1.00 89.62 89 SER A O 1
ATOM 722 N N . LEU A 1 90 ? 7.761 -0.725 -11.156 1.00 89.19 90 LEU A N 1
ATOM 723 C CA . LEU A 1 90 ? 9.125 -0.204 -11.079 1.00 89.19 90 LEU A CA 1
ATOM 724 C C . LEU A 1 90 ? 10.082 -1.074 -10.251 1.00 89.19 90 LEU A C 1
ATOM 726 O O . LEU A 1 90 ? 11.292 -0.908 -10.390 1.00 89.19 90 LEU A O 1
ATOM 730 N N . GLY A 1 91 ? 9.624 -1.991 -9.395 1.00 90.44 91 GLY A N 1
ATOM 731 C CA . GLY A 1 91 ? 10.496 -2.750 -8.490 1.00 90.44 91 GLY A CA 1
ATOM 732 C C . GLY A 1 91 ? 9.832 -3.143 -7.173 1.00 90.44 91 GLY A C 1
ATOM 733 O O . GLY A 1 91 ? 8.659 -3.503 -7.139 1.00 90.44 91 GLY A O 1
ATOM 734 N N . VAL A 1 92 ? 10.591 -3.105 -6.078 1.00 92.19 92 VAL A N 1
ATOM 735 C CA . VAL A 1 92 ? 10.105 -3.474 -4.743 1.00 92.19 92 VAL A CA 1
ATOM 736 C C . VAL A 1 92 ? 10.252 -2.285 -3.801 1.00 92.19 92 VAL A C 1
ATOM 738 O O . VAL A 1 92 ? 11.326 -1.701 -3.694 1.00 92.19 92 VAL A O 1
ATOM 741 N N . ILE A 1 93 ? 9.167 -1.936 -3.115 1.00 94.25 93 ILE A N 1
ATOM 742 C CA . ILE A 1 93 ? 9.189 -1.065 -1.942 1.00 94.25 93 ILE A CA 1
ATOM 743 C C . ILE A 1 93 ? 9.415 -1.979 -0.737 1.00 94.25 93 ILE A C 1
ATOM 745 O O . ILE A 1 93 ? 8.562 -2.812 -0.434 1.00 94.25 93 ILE A O 1
ATOM 749 N N . GLU A 1 94 ? 10.574 -1.870 -0.092 1.00 92.00 94 GLU A N 1
ATOM 750 C CA . GLU A 1 94 ? 10.999 -2.796 0.970 1.00 92.00 94 GLU A CA 1
ATOM 751 C C . GLU A 1 94 ? 10.325 -2.509 2.324 1.00 92.00 94 GLU A C 1
ATOM 753 O O . GLU A 1 94 ? 9.820 -3.424 2.972 1.00 92.00 94 GLU A O 1
ATOM 758 N N . ASP A 1 95 ? 10.245 -1.233 2.708 1.00 94.56 95 ASP A N 1
ATOM 759 C CA . ASP A 1 95 ? 9.783 -0.792 4.029 1.00 94.56 95 ASP A CA 1
ATOM 760 C C . ASP A 1 95 ? 8.558 0.122 3.907 1.00 94.56 95 ASP A C 1
ATOM 762 O O . ASP A 1 95 ? 8.642 1.312 4.211 1.00 94.56 95 ASP A O 1
ATOM 766 N N . LEU A 1 96 ? 7.435 -0.408 3.420 1.00 96.06 96 LEU A N 1
ATOM 767 C CA . LEU A 1 96 ? 6.165 0.322 3.415 1.00 96.06 96 LEU A CA 1
ATOM 768 C C . LEU A 1 96 ? 5.534 0.273 4.812 1.00 96.06 96 LEU A C 1
ATOM 770 O O . LEU A 1 96 ? 5.277 -0.820 5.325 1.00 96.06 96 LEU A O 1
ATOM 774 N N . HIS A 1 97 ? 5.269 1.429 5.412 1.00 96.00 97 HIS A N 1
ATOM 775 C CA . HIS A 1 97 ? 4.677 1.547 6.741 1.00 96.00 97 HIS A CA 1
ATOM 776 C C . HIS A 1 97 ? 3.155 1.504 6.668 1.00 96.00 97 HIS A C 1
ATOM 778 O O . HIS A 1 97 ? 2.515 2.375 6.086 1.00 96.00 97 HIS A O 1
ATOM 784 N N . ILE A 1 98 ? 2.569 0.496 7.306 1.00 94.88 98 ILE A N 1
ATOM 785 C CA . ILE A 1 98 ? 1.121 0.325 7.383 1.00 94.88 98 ILE A CA 1
ATOM 786 C C . ILE A 1 98 ? 0.660 0.579 8.819 1.00 94.88 98 ILE A C 1
ATOM 788 O O . ILE A 1 98 ? 1.189 -0.061 9.735 1.00 94.88 98 ILE A O 1
ATOM 792 N N . PRO A 1 99 ? -0.314 1.477 9.042 1.00 94.25 99 PRO A N 1
ATOM 793 C CA . PRO A 1 99 ? -0.818 1.786 10.372 1.00 94.25 99 PRO A CA 1
ATOM 794 C C . PRO A 1 99 ? -1.402 0.556 11.058 1.00 94.25 99 PRO A C 1
ATOM 796 O O . PRO A 1 99 ? -2.126 -0.234 10.447 1.00 94.25 99 PRO A O 1
ATOM 799 N N . ARG A 1 100 ? -1.127 0.421 12.355 1.00 93.75 100 ARG A N 1
ATOM 800 C CA . ARG A 1 100 ? -1.763 -0.580 13.213 1.00 93.75 100 ARG A CA 1
ATOM 801 C C . ARG A 1 100 ? -2.820 0.068 14.081 1.00 93.75 100 ARG A C 1
ATOM 803 O O . ARG A 1 100 ? -2.572 1.096 14.709 1.00 93.75 100 ARG A O 1
ATOM 810 N N . ILE A 1 101 ? -3.976 -0.578 14.155 1.00 93.50 101 ILE A N 1
ATOM 811 C CA . ILE A 1 101 ? -5.035 -0.237 15.100 1.00 93.50 101 ILE A CA 1
ATOM 812 C C . ILE A 1 101 ? -5.213 -1.407 16.049 1.00 93.50 101 ILE A C 1
ATOM 814 O O . ILE A 1 101 ? -5.347 -2.547 15.615 1.00 93.50 101 ILE A O 1
ATOM 818 N N . GLU A 1 102 ? -5.229 -1.120 17.338 1.00 94.69 102 GLU A N 1
ATOM 819 C CA . GLU A 1 102 ? -5.360 -2.097 18.407 1.00 94.69 102 GLU A CA 1
ATOM 820 C C . GLU A 1 102 ? -6.658 -1.849 19.178 1.00 94.69 102 GLU A C 1
ATOM 822 O O . GLU A 1 102 ? -7.018 -0.706 19.480 1.00 94.69 102 GLU A O 1
ATOM 827 N N . CYS A 1 103 ? -7.366 -2.925 19.511 1.00 95.38 103 CYS A N 1
ATOM 828 C CA . CYS A 1 103 ? -8.489 -2.878 20.435 1.00 95.38 103 CYS A CA 1
ATOM 829 C C . CYS A 1 103 ? -7.980 -2.752 21.873 1.00 95.38 103 CYS A C 1
ATOM 831 O O . CYS A 1 103 ? -7.236 -3.609 22.336 1.00 95.38 103 CYS A O 1
ATOM 833 N N . LYS A 1 104 ? -8.422 -1.723 22.603 1.00 94.19 104 LYS A N 1
ATOM 834 C CA . LYS A 1 104 ? -8.001 -1.489 23.992 1.00 94.19 104 LYS A CA 1
ATOM 835 C C . LYS A 1 104 ? -8.491 -2.563 24.964 1.00 94.19 104 LYS A C 1
ATOM 837 O O . LYS A 1 104 ? -7.835 -2.785 25.971 1.00 94.19 104 LYS A O 1
ATOM 842 N N . ASP A 1 105 ? -9.609 -3.220 24.658 1.00 95.12 105 ASP A N 1
ATOM 843 C CA . ASP A 1 105 ? -10.227 -4.190 25.567 1.00 95.12 105 ASP A CA 1
ATOM 844 C C . ASP A 1 105 ? -9.520 -5.552 25.525 1.00 95.12 105 ASP A C 1
ATOM 846 O O . ASP A 1 105 ? -9.313 -6.173 26.560 1.00 95.12 105 ASP A O 1
ATOM 850 N N . CYS A 1 106 ? -9.146 -6.034 24.332 1.00 96.06 106 CYS A N 1
ATOM 851 C CA . CYS A 1 106 ? -8.551 -7.368 24.161 1.00 96.06 106 CYS A CA 1
ATOM 852 C C . CYS A 1 106 ? -7.122 -7.370 23.599 1.00 96.06 106 CYS A C 1
ATOM 854 O O . CYS A 1 106 ? -6.570 -8.443 23.362 1.00 96.06 106 CYS A O 1
ATOM 856 N N . GLY A 1 107 ? -6.547 -6.201 23.306 1.00 95.81 107 GLY A N 1
ATOM 857 C CA . GLY A 1 107 ? -5.186 -6.048 22.776 1.00 95.81 107 GLY A CA 1
ATOM 858 C C . GLY A 1 107 ? -4.976 -6.554 21.344 1.00 95.81 107 GLY A C 1
ATOM 859 O O . GLY A 1 107 ? -3.863 -6.519 20.827 1.00 95.81 107 GLY A O 1
ATOM 860 N N . ARG A 1 108 ? -6.018 -7.055 20.665 1.00 96.12 108 ARG A N 1
ATOM 861 C CA . ARG A 1 108 ? -5.874 -7.565 19.295 1.00 96.12 108 ARG A CA 1
ATOM 862 C C . ARG A 1 108 ? -5.821 -6.441 18.272 1.00 96.12 108 ARG A C 1
ATOM 864 O O . ARG A 1 108 ? -6.590 -5.478 18.344 1.00 96.12 108 ARG A O 1
ATOM 871 N N . TYR A 1 109 ? -4.987 -6.642 17.255 1.00 95.38 109 TYR A N 1
ATOM 872 C CA . TYR A 1 109 ? -4.953 -5.783 16.081 1.00 95.38 109 TYR A CA 1
ATOM 873 C C . TYR A 1 109 ? -6.201 -5.958 15.214 1.00 95.38 109 TYR A C 1
ATOM 875 O O . TYR A 1 109 ? -6.671 -7.072 14.968 1.00 95.38 109 TYR A O 1
ATOM 883 N N . ILE A 1 110 ? -6.734 -4.831 14.758 1.00 93.50 110 ILE A N 1
ATOM 884 C CA . ILE A 1 110 ? -7.880 -4.748 13.863 1.00 93.50 110 ILE A CA 1
ATOM 885 C C . ILE A 1 110 ? -7.366 -4.718 12.427 1.00 93.50 110 ILE A C 1
ATOM 887 O O . ILE A 1 110 ? -6.496 -3.919 12.080 1.00 93.50 110 ILE A O 1
ATOM 891 N N . ASN A 1 111 ? -7.928 -5.584 11.585 1.00 89.81 111 ASN A N 1
ATOM 892 C CA . ASN A 1 111 ? -7.599 -5.617 10.167 1.00 89.81 111 ASN A CA 1
ATOM 893 C C . ASN A 1 111 ? -8.226 -4.412 9.465 1.00 89.81 111 ASN A C 1
ATOM 895 O O . ASN A 1 111 ? -9.448 -4.299 9.386 1.00 89.81 111 ASN A O 1
ATOM 899 N N . LEU A 1 112 ? -7.380 -3.536 8.932 1.00 89.44 112 LEU A N 1
ATOM 900 C CA . LEU A 1 112 ? -7.807 -2.437 8.080 1.00 89.44 112 LEU A CA 1
ATOM 901 C C . LEU A 1 112 ? -7.888 -2.900 6.628 1.00 89.44 112 LEU A C 1
ATOM 903 O O . LEU A 1 112 ? -7.021 -3.631 6.149 1.00 89.44 112 LEU A O 1
ATOM 907 N N . THR A 1 113 ? -8.926 -2.449 5.930 1.00 88.88 113 THR A N 1
ATOM 908 C CA . THR A 1 113 ? -9.033 -2.585 4.476 1.00 88.88 113 THR A CA 1
ATOM 909 C C . THR A 1 113 ? -8.844 -1.204 3.877 1.00 88.88 113 THR A C 1
ATOM 911 O O . THR A 1 113 ? -9.618 -0.308 4.197 1.00 88.88 113 THR A O 1
ATOM 914 N N . PHE A 1 114 ? -7.826 -1.040 3.033 1.00 90.88 114 PHE A N 1
ATOM 915 C CA . PHE A 1 114 ? -7.547 0.230 2.366 1.00 90.88 114 PHE A CA 1
ATOM 916 C C . PHE A 1 114 ? -8.048 0.198 0.925 1.00 90.88 114 PHE A C 1
ATOM 918 O O . PHE A 1 114 ? -7.934 -0.825 0.241 1.00 90.88 114 PHE A O 1
ATOM 925 N N . LYS A 1 115 ? -8.539 1.330 0.419 1.00 90.75 115 LYS A N 1
ATOM 926 C CA . LYS A 1 115 ? -9.004 1.462 -0.973 1.00 90.75 115 LYS A CA 1
ATOM 927 C C . LYS A 1 115 ? -7.846 1.283 -1.956 1.00 90.75 115 LYS A C 1
ATOM 929 O O . LYS A 1 115 ? -7.991 0.654 -3.015 1.00 90.75 115 LYS A O 1
ATOM 934 N N . ILE A 1 116 ? -6.679 1.822 -1.604 1.00 89.50 116 ILE A N 1
ATOM 935 C CA . ILE A 1 116 ? -5.496 1.799 -2.472 1.00 89.50 116 ILE A CA 1
ATOM 936 C C . ILE A 1 116 ? -4.623 0.553 -2.301 1.00 89.50 116 ILE A C 1
ATOM 938 O O . ILE A 1 116 ? -3.809 0.254 -3.180 1.00 89.50 116 ILE A O 1
ATOM 942 N N . LEU A 1 117 ? -4.792 -0.185 -1.200 1.00 90.56 117 LEU A N 1
ATOM 943 C CA . LEU A 1 117 ? -3.886 -1.255 -0.807 1.00 90.56 117 LEU A CA 1
ATOM 944 C C . LEU A 1 117 ? -4.632 -2.460 -0.224 1.00 90.56 117 LEU A C 1
ATOM 946 O O . LEU A 1 117 ? -5.127 -2.434 0.898 1.00 90.56 117 LEU A O 1
ATOM 950 N N . ASP A 1 118 ? -4.625 -3.565 -0.965 1.00 87.44 118 ASP A N 1
ATOM 951 C CA . ASP A 1 118 ? -5.172 -4.828 -0.474 1.00 87.44 118 ASP A CA 1
ATOM 952 C C . ASP A 1 118 ? -4.246 -5.417 0.624 1.00 87.44 118 ASP A C 1
ATOM 954 O O . ASP A 1 118 ? -3.025 -5.548 0.412 1.00 87.44 118 ASP A O 1
ATOM 958 N N . PRO A 1 119 ? -4.785 -5.780 1.807 1.00 83.12 119 PRO A N 1
ATOM 959 C CA . PRO A 1 119 ? -4.010 -6.370 2.899 1.00 83.12 119 PRO A CA 1
ATOM 960 C C . PRO A 1 119 ? -3.305 -7.682 2.534 1.00 83.12 119 PRO A C 1
ATOM 962 O O . PRO A 1 119 ? -2.221 -7.951 3.051 1.00 83.12 119 PRO A O 1
ATOM 965 N N . LYS A 1 120 ? -3.889 -8.496 1.643 1.00 84.81 120 LYS A N 1
ATOM 966 C CA . LYS A 1 120 ? -3.394 -9.841 1.300 1.00 84.81 120 LYS A CA 1
ATOM 967 C C . LYS A 1 120 ? -2.499 -9.854 0.061 1.00 84.81 120 LYS A C 1
ATOM 969 O O . LYS A 1 120 ? -1.710 -10.787 -0.116 1.00 84.81 120 LYS A O 1
ATOM 974 N N . ARG A 1 121 ? -2.594 -8.840 -0.805 1.00 89.31 121 ARG A N 1
ATOM 975 C CA . ARG A 1 121 ? -1.771 -8.767 -2.022 1.00 89.31 121 ARG A CA 1
ATOM 976 C C . ARG A 1 121 ? -0.364 -8.265 -1.717 1.00 89.31 121 ARG A C 1
ATOM 978 O O . ARG A 1 121 ? -0.158 -7.292 -0.998 1.00 89.31 121 ARG A O 1
ATOM 985 N N . ARG A 1 122 ? 0.617 -8.929 -2.337 1.00 90.06 122 ARG A N 1
ATOM 986 C CA . ARG A 1 122 ? 2.047 -8.569 -2.268 1.00 90.06 122 ARG A CA 1
ATOM 987 C C . ARG A 1 122 ? 2.503 -7.670 -3.419 1.00 90.06 122 ARG A C 1
ATOM 989 O O . ARG A 1 122 ? 3.659 -7.255 -3.435 1.00 90.06 122 ARG A O 1
ATOM 996 N N . TYR A 1 123 ? 1.633 -7.419 -4.389 1.00 90.44 123 TYR A N 1
ATOM 997 C CA . TYR A 1 123 ? 1.868 -6.528 -5.518 1.00 90.44 123 TYR A CA 1
ATOM 998 C C . TYR A 1 123 ? 0.786 -5.450 -5.556 1.00 90.44 123 TYR A C 1
ATOM 1000 O O . TYR A 1 123 ? -0.313 -5.652 -5.033 1.00 90.44 123 TYR A O 1
ATOM 1008 N N . TRP A 1 124 ? 1.125 -4.300 -6.122 1.00 92.81 124 TRP A N 1
ATOM 1009 C CA . TRP A 1 124 ? 0.228 -3.166 -6.258 1.00 92.81 124 TRP A CA 1
ATOM 1010 C C . TRP A 1 124 ? -0.504 -3.182 -7.602 1.00 92.81 124 TRP A C 1
ATOM 1012 O O . TRP A 1 124 ? -0.149 -3.939 -8.502 1.00 92.81 124 TRP A O 1
ATOM 1022 N N . LYS A 1 125 ? -1.545 -2.353 -7.726 1.00 90.56 125 LYS A N 1
ATOM 1023 C CA . LYS A 1 125 ? -2.449 -2.343 -8.890 1.00 90.56 125 LYS A CA 1
ATOM 1024 C C . LYS A 1 125 ? -1.740 -1.967 -10.200 1.00 90.56 125 LYS A C 1
ATOM 1026 O O . LYS A 1 125 ? -2.177 -2.385 -11.263 1.00 90.56 125 LYS A O 1
ATOM 1031 N N . ASP A 1 126 ? -0.622 -1.244 -10.126 1.00 91.56 126 ASP A N 1
ATOM 1032 C CA . ASP A 1 126 ? 0.177 -0.869 -11.302 1.00 91.56 126 ASP A CA 1
ATOM 1033 C C . ASP A 1 126 ? 0.829 -2.070 -12.007 1.00 91.56 126 ASP A C 1
ATOM 1035 O O . ASP A 1 126 ? 1.131 -2.016 -13.197 1.00 91.56 126 ASP A O 1
ATOM 1039 N N . VAL A 1 127 ? 1.028 -3.176 -11.289 1.00 90.94 127 VAL A N 1
ATOM 1040 C CA . VAL A 1 127 ? 1.484 -4.439 -11.872 1.00 90.94 127 VAL A CA 1
ATOM 1041 C C . VAL A 1 127 ? 0.401 -5.047 -12.757 1.00 90.94 127 VAL A C 1
ATOM 1043 O O . VAL A 1 127 ? 0.714 -5.548 -13.835 1.00 90.94 127 VAL A O 1
ATOM 1046 N N . ASP A 1 128 ? -0.856 -5.009 -12.307 1.00 90.69 128 ASP A N 1
ATOM 1047 C CA . ASP A 1 128 ? -1.989 -5.523 -13.082 1.00 90.69 128 ASP A CA 1
ATOM 1048 C C . ASP A 1 128 ? -2.155 -4.706 -14.373 1.00 90.69 128 ASP A C 1
ATOM 1050 O O . ASP A 1 128 ? -2.328 -5.277 -15.449 1.00 90.69 128 ASP A O 1
ATOM 1054 N N . GLU A 1 129 ? -2.009 -3.381 -14.279 1.00 92.06 129 GLU A N 1
ATOM 1055 C CA . GLU A 1 129 ? -2.022 -2.468 -15.426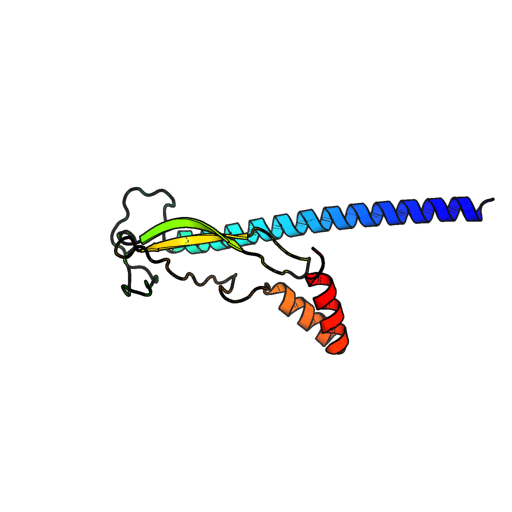 1.00 92.06 129 GLU A CA 1
ATOM 1056 C C . GLU A 1 129 ? -0.899 -2.783 -16.427 1.00 92.06 129 GLU A C 1
ATOM 1058 O O . GLU A 1 129 ? -1.155 -2.930 -17.621 1.00 92.06 129 GLU A O 1
ATOM 1063 N N . GLU A 1 130 ? 0.339 -2.970 -15.960 1.00 92.00 130 GLU A N 1
ATOM 1064 C CA . GLU A 1 130 ? 1.461 -3.329 -16.834 1.00 92.00 130 GLU A CA 1
ATOM 1065 C C . GLU A 1 130 ? 1.242 -4.681 -17.536 1.00 92.00 130 GLU A C 1
ATOM 1067 O O . GLU A 1 130 ? 1.505 -4.822 -18.734 1.00 92.00 130 GL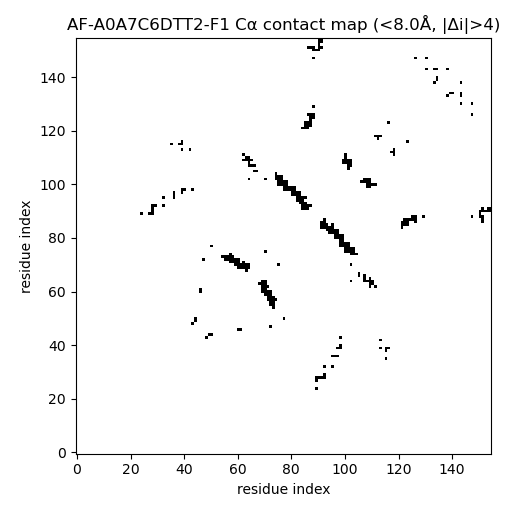U A O 1
ATOM 1072 N N . VAL A 1 131 ? 0.753 -5.684 -16.801 1.00 92.56 131 VAL A N 1
ATOM 1073 C CA . VAL A 1 131 ? 0.434 -7.008 -17.354 1.00 92.56 131 VAL A CA 1
ATOM 1074 C C . VAL A 1 131 ? -0.648 -6.900 -18.426 1.00 92.56 131 VAL A C 1
ATOM 1076 O O . VAL A 1 131 ? -0.509 -7.512 -19.488 1.00 92.56 131 VAL A O 1
ATOM 1079 N N . LEU A 1 132 ? -1.688 -6.103 -18.174 1.00 94.06 132 LEU A N 1
ATOM 1080 C CA . LEU A 1 132 ? -2.765 -5.856 -19.126 1.00 94.06 132 LEU A CA 1
ATOM 1081 C C . LEU A 1 132 ? -2.244 -5.166 -20.391 1.00 94.06 132 LEU A C 1
ATOM 1083 O O . LEU A 1 132 ? -2.532 -5.630 -21.491 1.00 94.06 132 LEU A O 1
ATOM 1087 N N . LEU A 1 133 ? -1.426 -4.119 -20.259 1.00 94.62 133 LEU A N 1
ATOM 1088 C CA . LEU A 1 133 ? -0.848 -3.406 -21.403 1.00 94.62 133 LEU A CA 1
ATOM 1089 C C . LEU A 1 133 ? 0.013 -4.320 -22.282 1.00 94.62 133 LEU A C 1
ATOM 1091 O O . LEU A 1 133 ? -0.099 -4.290 -23.509 1.00 94.62 133 LEU A O 1
ATOM 1095 N N . LEU A 1 134 ? 0.841 -5.174 -21.673 1.00 94.12 134 LEU A N 1
ATOM 1096 C CA . LEU A 1 134 ? 1.631 -6.157 -22.417 1.00 94.12 134 LEU A CA 1
ATOM 1097 C C . LEU A 1 134 ? 0.737 -7.164 -23.148 1.00 94.12 134 LEU A C 1
ATOM 1099 O O . LEU A 1 134 ? 1.006 -7.499 -24.301 1.00 94.12 134 LEU A O 1
ATOM 1103 N N . TYR A 1 135 ? -0.324 -7.632 -22.492 1.00 95.62 135 TYR A N 1
ATOM 1104 C CA . TYR A 1 135 ? -1.275 -8.560 -23.096 1.00 95.62 135 TYR A CA 1
ATOM 1105 C C . TYR A 1 135 ? -1.993 -7.938 -24.298 1.00 95.62 135 TYR A C 1
ATOM 1107 O O . TYR A 1 135 ? -2.019 -8.540 -25.370 1.00 95.62 135 TYR A O 1
ATOM 1115 N N . LEU A 1 136 ? -2.488 -6.705 -24.152 1.00 96.81 136 LEU A N 1
ATOM 1116 C CA . LEU A 1 136 ? -3.134 -5.951 -25.232 1.00 96.81 136 LEU A CA 1
ATOM 1117 C C . LEU A 1 136 ? -2.180 -5.658 -26.396 1.00 96.81 136 LEU A C 1
ATOM 1119 O O . LEU A 1 136 ? -2.605 -5.611 -27.545 1.00 96.81 136 LEU A O 1
ATOM 1123 N N . SER A 1 137 ? -0.882 -5.543 -26.117 1.00 95.88 137 SER A N 1
ATOM 1124 C CA . SER A 1 137 ? 0.167 -5.394 -27.133 1.00 95.88 137 SER A CA 1
ATOM 1125 C C . SER A 1 137 ? 0.520 -6.711 -27.851 1.00 95.88 137 SER A C 1
ATOM 1127 O O . SER A 1 137 ? 1.516 -6.774 -28.569 1.00 95.88 137 SER A O 1
ATOM 1129 N N . GLY A 1 138 ? -0.240 -7.791 -27.631 1.00 95.94 138 GLY A N 1
ATOM 1130 C CA . GLY A 1 138 ? -0.035 -9.091 -28.277 1.00 95.94 138 GLY A CA 1
ATOM 1131 C C . GLY A 1 138 ? 1.112 -9.919 -27.690 1.00 95.94 138 GLY A C 1
ATOM 1132 O O . GLY A 1 138 ? 1.537 -10.912 -28.286 1.00 95.94 138 GLY A O 1
ATOM 1133 N N . VAL A 1 139 ? 1.642 -9.547 -26.519 1.00 96.12 139 VAL A N 1
ATOM 1134 C CA . VAL A 1 139 ? 2.721 -10.303 -25.876 1.00 96.12 139 VAL A CA 1
ATOM 1135 C C . VAL A 1 139 ? 2.159 -11.596 -25.284 1.00 96.12 139 VAL A C 1
ATOM 1137 O O . VAL A 1 139 ? 1.227 -11.590 -24.483 1.00 96.12 139 VAL A O 1
ATOM 1140 N N . SER A 1 140 ? 2.765 -12.734 -25.630 1.00 95.62 140 SER A N 1
ATOM 1141 C CA . SER A 1 140 ? 2.322 -14.026 -25.099 1.00 95.62 140 SER A CA 1
ATOM 1142 C C . SER A 1 140 ? 2.455 -14.098 -23.575 1.00 95.62 140 SER A C 1
ATOM 1144 O O . SER A 1 140 ? 3.416 -13.596 -22.987 1.00 95.62 140 SER A O 1
ATOM 1146 N N . TYR A 1 141 ? 1.541 -14.820 -22.923 1.00 93.81 141 TYR A N 1
ATOM 1147 C CA . TYR A 1 141 ? 1.532 -14.978 -21.465 1.00 93.81 141 TYR A CA 1
ATOM 1148 C C . TYR A 1 141 ? 2.887 -15.430 -20.889 1.00 93.81 141 TYR A C 1
ATOM 1150 O O . TYR A 1 141 ? 3.361 -14.893 -19.886 1.00 93.81 141 TYR A O 1
ATOM 1158 N N . ARG A 1 142 ? 3.571 -16.380 -21.550 1.00 93.94 142 ARG A N 1
ATOM 1159 C CA . ARG A 1 142 ? 4.906 -16.848 -21.128 1.00 93.94 142 ARG A CA 1
ATOM 1160 C C . ARG A 1 142 ? 5.927 -15.711 -21.129 1.00 93.94 142 ARG A C 1
ATOM 1162 O O . ARG A 1 142 ? 6.739 -15.609 -20.209 1.00 93.94 142 ARG A O 1
ATOM 1169 N N . LYS A 1 143 ? 5.881 -14.845 -22.143 1.00 93.62 143 LYS A N 1
ATOM 1170 C CA . LYS A 1 143 ? 6.773 -13.692 -22.257 1.00 93.62 143 LYS A CA 1
ATOM 1171 C C . LYS A 1 143 ? 6.435 -12.624 -21.217 1.00 93.62 143 LYS A C 1
ATOM 1173 O O . LYS A 1 143 ? 7.363 -12.126 -20.585 1.00 93.62 143 LYS A O 1
ATOM 1178 N N . ILE A 1 144 ? 5.152 -12.361 -20.955 1.00 92.69 144 ILE A N 1
ATOM 1179 C CA . ILE A 1 144 ? 4.707 -11.465 -19.873 1.00 92.69 144 ILE A CA 1
ATOM 1180 C C . ILE A 1 144 ? 5.228 -11.952 -18.521 1.00 92.69 144 ILE A C 1
ATOM 1182 O O . ILE A 1 144 ? 5.885 -11.196 -17.809 1.00 92.69 144 ILE A O 1
ATOM 1186 N N . LYS A 1 145 ? 5.029 -13.236 -18.197 1.00 90.44 145 LYS A N 1
ATOM 1187 C CA . LYS A 1 145 ? 5.523 -13.844 -16.953 1.00 90.44 145 LYS A CA 1
ATOM 1188 C C . LYS A 1 145 ? 7.037 -13.670 -16.793 1.00 90.44 145 LYS A C 1
ATOM 1190 O O . LYS A 1 145 ? 7.502 -13.362 -15.697 1.00 90.44 145 LYS A O 1
ATOM 1195 N N . MET A 1 146 ? 7.809 -13.819 -17.874 1.00 90.00 146 MET A N 1
ATOM 1196 C CA . MET A 1 146 ? 9.253 -13.558 -17.853 1.00 90.00 146 MET A CA 1
ATOM 1197 C C . MET A 1 146 ? 9.591 -12.078 -17.629 1.00 90.00 146 MET A C 1
ATOM 1199 O O . MET A 1 146 ? 10.497 -11.779 -16.853 1.00 90.00 146 MET A O 1
ATOM 1203 N N . ILE A 1 147 ? 8.896 -11.154 -18.301 1.00 88.06 147 ILE A N 1
ATOM 1204 C CA . ILE A 1 147 ? 9.134 -9.706 -18.183 1.00 88.06 147 ILE A CA 1
ATOM 1205 C C . ILE A 1 147 ? 8.807 -9.230 -16.763 1.00 88.06 147 ILE A C 1
ATOM 1207 O O . ILE A 1 147 ? 9.684 -8.692 -16.082 1.00 88.06 147 ILE A O 1
ATOM 1211 N N . ALA A 1 148 ? 7.585 -9.495 -16.299 1.00 84.62 148 ALA A N 1
ATOM 1212 C CA . ALA A 1 148 ? 7.114 -9.116 -14.971 1.00 84.62 148 ALA A CA 1
ATOM 1213 C C . ALA A 1 148 ? 7.959 -9.780 -13.871 1.00 84.62 148 ALA A C 1
ATOM 1215 O O . ALA A 1 148 ? 8.425 -9.113 -12.948 1.00 84.62 148 ALA A O 1
ATOM 1216 N N . GLY A 1 149 ? 8.261 -11.077 -14.016 1.00 81.25 149 GLY A N 1
ATOM 1217 C CA . GLY A 1 149 ? 9.103 -11.815 -13.074 1.00 81.25 149 GLY A CA 1
ATOM 1218 C C . GLY A 1 149 ? 10.508 -11.223 -12.929 1.00 81.25 149 GLY A C 1
ATOM 1219 O O . GLY A 1 149 ? 10.988 -11.059 -11.809 1.00 81.25 149 GLY A O 1
ATOM 1220 N N . ARG A 1 150 ? 11.158 -10.826 -14.034 1.00 80.06 150 ARG A N 1
ATOM 1221 C CA . ARG A 1 150 ? 12.483 -10.174 -13.995 1.00 80.06 150 ARG A CA 1
ATOM 1222 C C . ARG A 1 150 ? 12.448 -8.823 -13.288 1.00 80.06 150 ARG A C 1
ATOM 1224 O O . ARG A 1 150 ? 13.384 -8.512 -12.556 1.00 80.06 150 ARG A O 1
ATOM 1231 N N . LYS A 1 151 ? 11.401 -8.021 -13.499 1.00 74.12 151 LYS A N 1
ATOM 1232 C CA . LYS A 1 151 ? 11.253 -6.715 -12.835 1.00 74.12 151 LYS A CA 1
ATOM 1233 C C . LYS A 1 151 ? 11.038 -6.868 -11.329 1.00 74.12 151 LYS A C 1
ATOM 1235 O O . LYS A 1 151 ? 11.679 -6.165 -10.554 1.00 74.12 151 LYS A O 1
ATOM 1240 N N . MET A 1 152 ? 10.224 -7.843 -10.927 1.00 69.94 152 MET A N 1
ATOM 1241 C CA . MET A 1 152 ? 9.910 -8.131 -9.521 1.00 69.94 152 MET A CA 1
ATOM 1242 C C . MET A 1 152 ? 11.024 -8.852 -8.750 1.00 69.94 152 MET A C 1
ATOM 1244 O O . MET A 1 152 ? 11.003 -8.849 -7.519 1.00 69.94 152 MET A O 1
ATOM 1248 N N . ALA A 1 153 ? 11.953 -9.514 -9.445 1.00 66.25 153 ALA A N 1
ATOM 1249 C CA . ALA A 1 153 ? 13.069 -10.241 -8.837 1.00 66.25 153 ALA A CA 1
ATOM 1250 C C . ALA A 1 153 ? 14.307 -9.366 -8.571 1.00 66.25 153 ALA A C 1
ATOM 1252 O O . ALA A 1 153 ? 15.203 -9.793 -7.845 1.00 66.25 153 ALA A O 1
ATOM 1253 N N . ARG A 1 154 ? 14.375 -8.160 -9.151 1.00 57.88 154 ARG A N 1
ATOM 1254 C CA . ARG A 1 154 ? 15.472 -7.211 -8.914 1.00 57.88 154 ARG A CA 1
ATOM 1255 C C . ARG A 1 154 ? 15.345 -6.631 -7.501 1.00 57.88 154 ARG A C 1
ATOM 1257 O O . ARG A 1 154 ? 14.527 -5.734 -7.300 1.00 57.88 154 ARG A O 1
ATOM 1264 N N . ARG A 1 155 ? 16.121 -7.203 -6.573 1.00 47.69 155 ARG A N 1
ATOM 1265 C CA . ARG A 1 155 ? 16.467 -6.611 -5.272 1.00 47.69 155 ARG A CA 1
ATOM 1266 C C . ARG A 1 155 ? 17.308 -5.356 -5.473 1.00 47.69 155 ARG A C 1
ATOM 1268 O O . ARG A 1 155 ? 18.083 -5.340 -6.458 1.00 47.69 155 ARG A O 1
#

Sequence (155 aa):
MDSKMEKNSAEEVRRQIKMVNESARKAALQAKKEIIEMLIEAEVEEILPQRYAKKREGKETTLICPNCGARKANQIRRDGHYKRKLRVSLGVIEDLHIPRIECKDCGRYINLTFKILDPKRRYWKDVDEEVLLLYLSGVSYRKIKMIAGRKMARR

Nearest PDB structures (foldseek):
  3ga8-assembly1_A  TM=3.103E-01  e=4.039E+00  Escherichia coli K-12
  4mra-assembly1_A-2  TM=2.573E-01  e=4.586E+00  Oryctolagus cuniculus
  3e3n-assembly1_B  TM=2.871E-01  e=9.224E+00  Oryctolagus cuniculus